Protein AF-A0A7J4GTA5-F1 (afdb_monomer)

Secondary structure (DSSP, 8-state):
--------------------HHHHHHHHHHHHHHHHHHHTSTTTTTTTTT----S---STTSSS-SSSSS--TTS-GGGEETTEE-TT-----TTSS-----

Structure (mmCIF, N/CA/C/O backbone):
data_AF-A0A7J4GTA5-F1
#
_entry.id   AF-A0A7J4GTA5-F1
#
loop_
_atom_site.group_PDB
_atom_site.id
_atom_site.type_symbol
_atom_site.label_atom_id
_atom_site.label_alt_id
_atom_site.label_comp_id
_atom_site.label_asym_id
_atom_site.label_entity_id
_atom_site.label_seq_id
_atom_site.pdbx_PDB_ins_code
_atom_site.Cartn_x
_atom_site.Cartn_y
_atom_site.Cartn_z
_atom_site.occupancy
_atom_site.B_iso_or_equiv
_atom_site.auth_seq_id
_atom_site.auth_comp_id
_atom_site.auth_asym_id
_atom_site.auth_atom_id
_atom_site.pdbx_PDB_model_num
ATOM 1 N N . MET A 1 1 ? -43.932 36.746 85.236 1.00 37.91 1 MET A N 1
ATOM 2 C CA . MET A 1 1 ? -42.648 36.510 84.548 1.00 37.91 1 MET A CA 1
ATOM 3 C C . MET A 1 1 ? -42.788 35.155 83.883 1.00 37.91 1 MET A C 1
ATOM 5 O O . MET A 1 1 ? -42.878 34.177 84.609 1.00 37.91 1 MET A O 1
ATOM 9 N N . SER A 1 2 ? -42.994 35.125 82.566 1.00 45.19 2 SER A N 1
ATOM 10 C CA . SER A 1 2 ? -43.173 33.887 81.795 1.00 45.19 2 SER A CA 1
ATOM 11 C C . SER A 1 2 ? -41.865 33.626 81.071 1.00 45.19 2 SER A C 1
ATOM 13 O O . SER A 1 2 ? -41.332 34.545 80.455 1.00 45.19 2 SER A O 1
ATOM 15 N N . SER A 1 3 ? -41.332 32.426 81.250 1.00 49.41 3 SER A N 1
ATOM 16 C CA . SER A 1 3 ? -40.053 31.987 80.712 1.00 49.41 3 SER A CA 1
ATOM 17 C C . SER A 1 3 ? -40.144 31.821 79.199 1.00 49.41 3 SER A C 1
ATOM 19 O O . SER A 1 3 ? -41.010 31.105 78.703 1.00 49.41 3 SER A O 1
ATOM 21 N N . ASP A 1 4 ? -39.256 32.498 78.478 1.00 54.19 4 ASP A N 1
ATOM 22 C CA . ASP A 1 4 ? -39.028 32.274 77.055 1.00 54.19 4 ASP A CA 1
ATOM 23 C C . ASP A 1 4 ? -38.169 31.010 76.889 1.00 54.19 4 ASP A C 1
ATOM 25 O O . ASP A 1 4 ? -36.952 31.029 77.086 1.00 54.19 4 ASP A O 1
ATOM 29 N N . GLU A 1 5 ? -38.806 29.892 76.545 1.00 60.53 5 GLU A N 1
ATOM 30 C CA . GLU A 1 5 ? -38.123 28.665 76.132 1.00 60.53 5 GLU A CA 1
ATOM 31 C C . GLU A 1 5 ? -37.658 28.860 74.671 1.00 60.53 5 GLU A C 1
ATOM 33 O O . GLU A 1 5 ? -38.442 28.780 73.724 1.00 60.53 5 GLU A O 1
ATOM 38 N N . ASN A 1 6 ? -36.379 29.182 74.463 1.00 58.16 6 ASN A N 1
ATOM 39 C CA . ASN A 1 6 ? -35.774 29.269 73.133 1.00 58.16 6 ASN A CA 1
ATOM 40 C C . ASN A 1 6 ? -35.590 27.854 72.556 1.00 58.16 6 ASN A C 1
ATOM 42 O O . ASN A 1 6 ? -34.548 27.226 72.744 1.00 58.16 6 ASN A O 1
ATOM 46 N N . GLU A 1 7 ? -36.608 27.337 71.8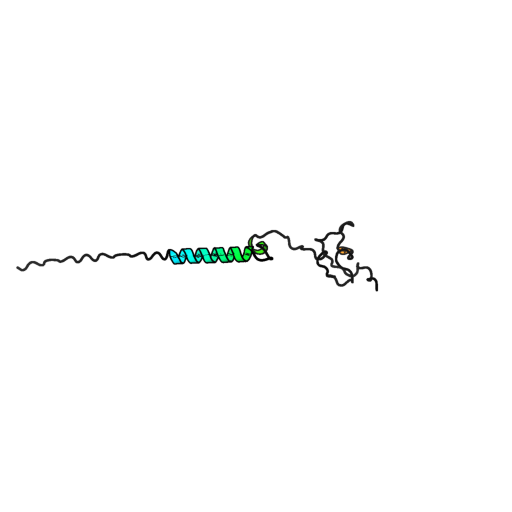69 1.00 62.78 7 GLU A N 1
ATOM 47 C CA . GLU A 1 7 ? -36.510 26.076 71.133 1.00 62.78 7 GLU A CA 1
ATOM 48 C C . GLU A 1 7 ? -35.617 26.280 69.899 1.00 62.78 7 GLU A C 1
ATOM 50 O O . GLU A 1 7 ? -36.040 26.732 68.832 1.00 62.78 7 GLU A O 1
ATOM 55 N N . LYS A 1 8 ? -34.321 26.012 70.075 1.00 60.09 8 LYS A N 1
ATOM 56 C CA . LYS A 1 8 ? -33.318 26.051 69.012 1.00 60.09 8 LYS A CA 1
ATOM 57 C C . LYS A 1 8 ? -33.589 24.907 68.036 1.00 60.09 8 LYS A C 1
ATOM 59 O O . LYS A 1 8 ? -33.176 23.774 68.261 1.00 60.09 8 LYS A O 1
ATOM 64 N N . THR A 1 9 ? -34.276 25.216 66.945 1.00 66.38 9 THR A N 1
ATOM 65 C CA . THR A 1 9 ? -34.488 24.284 65.837 1.00 66.38 9 THR A CA 1
ATOM 66 C C . THR A 1 9 ? -33.162 24.057 65.108 1.00 66.38 9 THR A C 1
ATOM 68 O O . THR A 1 9 ? -32.638 24.931 64.418 1.00 66.38 9 THR A O 1
ATOM 71 N N . GLU A 1 10 ? -32.561 22.885 65.308 1.00 64.56 10 GLU A N 1
ATOM 72 C CA . GLU A 1 10 ? -31.362 22.473 64.583 1.00 64.56 10 GLU A CA 1
ATOM 73 C C . GLU A 1 10 ? -31.777 21.877 63.236 1.00 64.56 10 GLU A C 1
ATOM 75 O O . GLU A 1 10 ? -32.354 20.794 63.157 1.00 64.56 10 GLU A O 1
ATOM 80 N N . ILE A 1 11 ? -31.524 22.619 62.159 1.00 72.81 11 ILE A N 1
ATOM 81 C CA . ILE A 1 11 ? -31.784 22.156 60.796 1.00 72.81 11 ILE A CA 1
ATOM 82 C C . ILE A 1 11 ? -30.601 21.285 60.373 1.00 72.81 11 ILE A C 1
ATOM 84 O O . ILE A 1 11 ? -29.541 21.792 60.005 1.00 72.81 11 ILE A O 1
ATOM 88 N N . THR A 1 12 ? -30.771 19.966 60.424 1.00 66.62 12 THR A N 1
ATOM 89 C CA . THR A 1 12 ? -29.772 19.025 59.909 1.00 66.62 12 THR A CA 1
ATOM 90 C C . THR A 1 12 ? -29.878 18.963 58.386 1.00 66.62 12 THR A C 1
ATOM 92 O O . THR A 1 12 ? -30.836 18.423 57.835 1.00 66.62 12 THR A O 1
ATOM 95 N N . VAL A 1 13 ? -28.898 19.528 57.681 1.00 73.44 13 VAL A N 1
ATOM 96 C CA . VAL A 1 13 ? -28.820 19.424 56.218 1.00 73.44 13 VAL A CA 1
ATOM 97 C C . VAL A 1 13 ? -28.225 18.064 55.860 1.00 73.44 13 VAL A C 1
ATOM 99 O O . VAL A 1 13 ? -27.022 17.847 55.998 1.00 73.44 13 VAL A O 1
ATOM 102 N N . ILE A 1 14 ? -29.067 17.139 55.402 1.00 73.06 14 ILE A N 1
ATOM 103 C CA . ILE A 1 14 ? -28.620 15.855 54.854 1.00 73.06 14 ILE A CA 1
ATOM 104 C C . ILE A 1 14 ? -28.187 16.099 53.404 1.00 73.06 14 ILE A C 1
ATOM 106 O O . ILE A 1 14 ? -29.019 16.332 52.529 1.00 73.06 14 ILE A O 1
ATOM 110 N N . VAL A 1 15 ? -26.878 16.081 53.147 1.00 72.44 15 VAL A N 1
ATOM 111 C CA . VAL A 1 15 ? -26.328 16.157 51.786 1.00 72.44 15 VAL A CA 1
ATOM 112 C C . VAL A 1 15 ? -26.260 14.742 51.212 1.00 72.44 15 VAL A C 1
ATOM 114 O O . VAL A 1 15 ? -25.340 13.983 51.513 1.00 72.44 15 VAL A O 1
ATOM 117 N N . GLU A 1 16 ? -27.235 14.371 50.384 1.00 64.81 16 GLU A N 1
ATOM 118 C CA . GLU A 1 16 ? -27.205 13.109 49.641 1.00 64.81 16 GLU A CA 1
ATOM 119 C C . GLU A 1 16 ? -26.357 13.264 48.366 1.00 64.81 16 GLU A C 1
ATOM 121 O O . GLU A 1 16 ? -26.760 13.917 47.403 1.00 64.81 16 GLU A O 1
ATOM 126 N N . ASN A 1 17 ? -25.167 12.655 48.328 1.00 64.12 17 ASN A N 1
ATOM 127 C CA . ASN A 1 17 ? -24.381 12.560 47.096 1.00 64.12 17 ASN A CA 1
ATOM 128 C C . ASN A 1 17 ? -24.930 11.414 46.230 1.00 64.12 17 ASN A C 1
ATOM 130 O O . ASN A 1 17 ? -24.596 10.246 46.437 1.00 64.12 17 ASN A O 1
ATOM 134 N N . LYS A 1 18 ? -25.801 11.745 45.270 1.00 64.06 18 LYS A N 1
ATOM 135 C CA . LYS A 1 18 ? -26.331 10.800 44.278 1.00 64.06 18 LYS A CA 1
ATOM 136 C C . LYS A 1 18 ? -25.212 10.365 43.323 1.00 64.06 18 LYS A C 1
ATOM 138 O O . LYS A 1 18 ? -25.018 10.955 42.262 1.00 64.06 18 LYS A O 1
ATOM 143 N N . SER A 1 19 ? -24.472 9.319 43.692 1.00 67.25 19 SER A N 1
ATOM 144 C CA . SER A 1 19 ? -23.462 8.731 42.814 1.00 67.25 19 SER A CA 1
ATOM 145 C C . SER A 1 19 ? -24.146 7.910 41.714 1.00 67.25 19 SER A C 1
ATOM 147 O O . SER A 1 19 ? -24.717 6.842 41.929 1.00 67.25 19 SER A O 1
ATOM 149 N N . ASN A 1 20 ? -24.102 8.426 40.486 1.00 66.81 20 ASN A N 1
ATOM 150 C CA . ASN A 1 20 ? -24.644 7.763 39.298 1.00 66.81 20 ASN A CA 1
ATOM 151 C C . ASN A 1 20 ? -23.686 6.661 38.804 1.00 66.81 20 ASN A C 1
ATOM 153 O O . ASN A 1 20 ? -23.310 6.645 37.633 1.00 66.81 20 ASN A O 1
ATOM 157 N N . GLY A 1 21 ? -23.251 5.759 39.693 1.00 63.47 21 GLY A N 1
ATOM 158 C CA . GLY A 1 21 ? -22.212 4.755 39.410 1.00 63.47 21 GLY A CA 1
ATOM 159 C C . GLY A 1 21 ? -22.506 3.902 38.170 1.00 63.47 21 GLY A C 1
ATOM 160 O O . GLY A 1 21 ? -21.602 3.600 37.393 1.00 63.47 21 GLY A O 1
ATOM 161 N N . ASN A 1 22 ? -23.787 3.624 37.914 1.00 64.69 22 ASN A N 1
ATOM 162 C CA . ASN A 1 22 ? -24.235 2.881 36.735 1.00 64.69 22 ASN A CA 1
ATOM 163 C C . ASN A 1 22 ? -24.056 3.684 35.434 1.00 64.69 22 ASN A C 1
ATOM 165 O O . ASN A 1 22 ? -23.722 3.111 34.404 1.00 64.69 22 ASN A O 1
ATOM 169 N N . ALA A 1 23 ? -24.238 5.008 35.470 1.00 67.75 23 ALA A N 1
ATOM 170 C CA . ALA A 1 23 ? -24.089 5.865 34.293 1.00 67.75 23 ALA A CA 1
ATOM 171 C C . ALA A 1 23 ? -22.619 5.991 33.863 1.00 67.75 23 ALA A C 1
ATOM 173 O O . ALA A 1 23 ? -22.324 5.983 32.670 1.00 67.75 23 ALA A O 1
ATOM 174 N N . LEU A 1 24 ? -21.695 6.038 34.829 1.00 74.31 24 LEU A N 1
ATOM 175 C CA . LEU A 1 24 ? -20.257 6.039 34.557 1.00 74.31 24 LEU A CA 1
ATOM 176 C C . LEU A 1 24 ? -19.810 4.712 33.925 1.00 74.31 24 LEU A C 1
ATOM 178 O O . LEU A 1 24 ? -19.091 4.716 32.930 1.00 74.31 24 LEU A O 1
ATOM 182 N N . ALA A 1 25 ? -20.279 3.583 34.466 1.00 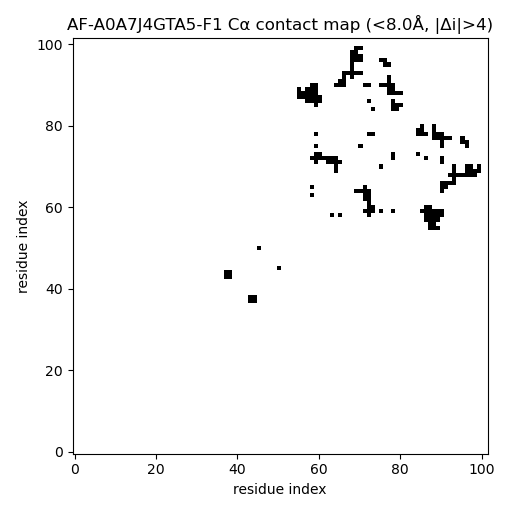77.00 25 ALA A N 1
ATOM 183 C CA . ALA A 1 25 ? -19.965 2.258 33.933 1.00 77.00 25 ALA A CA 1
ATOM 184 C C . ALA A 1 25 ? -20.483 2.073 32.496 1.00 77.00 25 ALA A C 1
ATOM 186 O O . ALA A 1 25 ? -19.761 1.558 31.645 1.00 77.00 25 ALA A O 1
ATOM 187 N N . ILE A 1 26 ? -21.699 2.550 32.207 1.00 82.00 26 ILE A N 1
ATOM 188 C CA . ILE A 1 26 ? -22.275 2.531 30.855 1.00 82.00 26 ILE A CA 1
ATOM 189 C C . ILE A 1 26 ? -21.444 3.393 29.898 1.00 82.00 26 ILE A C 1
ATOM 191 O O . ILE A 1 26 ? -21.122 2.943 28.802 1.00 82.00 26 ILE A O 1
ATOM 195 N N . GLY A 1 27 ? -21.046 4.600 30.312 1.00 83.62 27 GLY A N 1
ATOM 196 C CA . GLY A 1 27 ? -20.211 5.478 29.487 1.00 83.62 27 GLY A CA 1
ATOM 197 C C . GLY A 1 27 ? -18.865 4.846 29.120 1.00 83.62 27 GLY A C 1
ATOM 198 O O . GLY A 1 27 ? -18.451 4.897 27.963 1.00 83.62 27 GLY A O 1
ATOM 199 N N . ILE A 1 28 ? -18.216 4.183 30.082 1.00 86.81 28 ILE A N 1
ATOM 200 C CA . ILE A 1 28 ? -16.952 3.470 29.851 1.00 86.81 28 ILE A CA 1
ATOM 201 C C . ILE A 1 28 ? -17.165 2.272 28.917 1.00 86.81 28 ILE A C 1
ATOM 203 O O . ILE A 1 28 ? -16.388 2.080 27.985 1.00 86.81 28 ILE A O 1
ATOM 207 N N . ALA A 1 29 ? -18.228 1.490 29.120 1.00 88.00 29 ALA A N 1
ATOM 208 C CA . ALA A 1 29 ? -18.535 0.341 28.272 1.00 88.00 29 ALA A CA 1
ATOM 209 C C . ALA A 1 29 ? -18.790 0.745 26.810 1.00 88.00 29 ALA A C 1
ATOM 211 O O . ALA A 1 29 ? -18.303 0.077 25.901 1.00 88.00 29 ALA A O 1
ATOM 212 N N . ILE A 1 30 ? -19.494 1.858 26.580 1.00 90.31 30 ILE A N 1
ATOM 213 C CA . ILE A 1 30 ? -19.742 2.392 25.233 1.00 90.31 30 ILE A CA 1
ATOM 214 C C . ILE A 1 30 ? -18.430 2.838 24.579 1.00 90.31 30 ILE A C 1
ATOM 216 O O . ILE A 1 30 ? -18.168 2.470 23.439 1.00 90.31 30 ILE A O 1
ATOM 220 N N . MET A 1 31 ? -17.578 3.571 25.302 1.00 87.38 31 MET A N 1
ATOM 221 C CA . MET A 1 31 ? -16.254 3.974 24.807 1.00 87.38 31 MET A CA 1
ATOM 222 C C . MET A 1 31 ? -15.402 2.769 24.395 1.00 87.38 31 MET A C 1
ATOM 224 O O . MET A 1 31 ? -14.838 2.756 23.305 1.00 87.38 31 MET A O 1
ATOM 228 N N . LEU A 1 32 ? -15.345 1.732 25.234 1.00 88.25 32 LEU A N 1
ATOM 229 C CA . LEU A 1 32 ? -14.581 0.521 24.934 1.00 88.25 32 LEU A CA 1
ATOM 230 C C . LEU A 1 32 ? -15.158 -0.244 23.739 1.00 88.25 32 LEU A C 1
ATOM 232 O O . LEU A 1 32 ? -14.397 -0.711 22.899 1.00 88.25 32 LEU A O 1
ATOM 236 N N . ALA A 1 33 ? -16.484 -0.338 23.626 1.00 88.25 33 ALA A N 1
ATOM 237 C CA . ALA A 1 33 ? -17.132 -0.992 22.493 1.00 88.25 33 ALA A CA 1
ATOM 238 C C . ALA A 1 33 ? -16.856 -0.267 21.166 1.00 88.25 33 ALA A C 1
ATOM 240 O O . ALA A 1 33 ? -16.596 -0.926 20.163 1.00 88.25 33 ALA A O 1
ATOM 241 N N . LEU A 1 34 ? -16.856 1.071 21.164 1.00 85.19 34 LEU A N 1
ATOM 242 C CA . LEU A 1 34 ? -16.509 1.868 19.983 1.00 85.19 34 LEU A CA 1
ATOM 243 C C . LEU A 1 34 ? -15.046 1.670 19.578 1.00 85.19 34 LEU A C 1
ATOM 245 O O . LEU A 1 34 ? -14.760 1.503 18.398 1.00 85.19 34 LEU A O 1
ATOM 249 N N . ILE A 1 35 ? -14.131 1.620 20.549 1.00 83.00 35 ILE A N 1
ATOM 250 C CA . ILE A 1 35 ? -12.715 1.337 20.286 1.00 83.00 35 ILE A CA 1
ATOM 251 C C . ILE A 1 35 ? -12.551 -0.066 19.687 1.00 83.00 35 ILE A C 1
ATOM 253 O O . ILE A 1 35 ? -11.869 -0.223 18.681 1.00 83.00 35 ILE A O 1
ATOM 257 N N . ILE A 1 36 ? -13.208 -1.080 20.257 1.00 84.06 36 ILE A N 1
ATOM 258 C CA . ILE A 1 36 ? -13.154 -2.459 19.746 1.00 84.06 36 ILE A CA 1
ATOM 259 C C . ILE A 1 36 ? -13.730 -2.547 18.327 1.00 84.06 36 ILE A C 1
ATOM 261 O O . ILE A 1 36 ? -13.165 -3.237 17.484 1.00 84.06 36 ILE A O 1
ATOM 265 N N . PHE A 1 37 ? -14.827 -1.840 18.052 1.00 83.19 37 PHE A N 1
ATOM 266 C CA . PHE A 1 37 ? -15.444 -1.798 16.726 1.00 83.19 37 PHE A CA 1
ATOM 267 C C . PHE A 1 37 ? -14.499 -1.210 15.669 1.00 83.19 37 PHE A C 1
ATOM 269 O O . PHE A 1 37 ? -14.356 -1.779 14.590 1.00 83.19 37 PHE A O 1
ATOM 276 N N . VAL A 1 38 ? -13.800 -0.122 16.003 1.00 78.81 38 VAL A 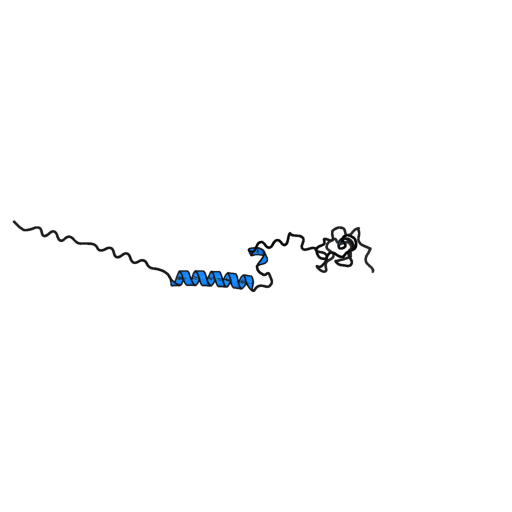N 1
ATOM 277 C CA . VAL A 1 38 ? -12.780 0.475 15.127 1.00 78.81 38 VAL A CA 1
ATOM 278 C C . VAL A 1 38 ? -11.635 -0.511 14.870 1.00 78.81 38 VAL A C 1
ATOM 280 O O . VAL A 1 38 ? -11.240 -0.696 13.728 1.00 78.81 38 VAL A O 1
ATOM 283 N N . VAL A 1 39 ? -11.151 -1.207 15.904 1.00 73.69 39 VAL A N 1
ATOM 284 C CA . VAL A 1 39 ? -10.045 -2.181 15.783 1.00 73.69 39 VAL A CA 1
ATOM 285 C C . VAL A 1 39 ? -10.419 -3.411 14.941 1.00 73.69 39 VAL A C 1
ATOM 287 O O . VAL A 1 39 ? -9.543 -4.010 14.327 1.00 73.69 39 VAL A O 1
ATOM 290 N N . ALA A 1 40 ? -11.691 -3.817 14.927 1.00 75.38 40 ALA A N 1
ATOM 291 C CA . ALA A 1 40 ? -12.161 -5.007 14.210 1.00 75.38 40 ALA A CA 1
ATOM 292 C C . ALA A 1 40 ? -12.524 -4.760 12.730 1.00 75.38 40 ALA A C 1
ATOM 294 O O . ALA A 1 40 ?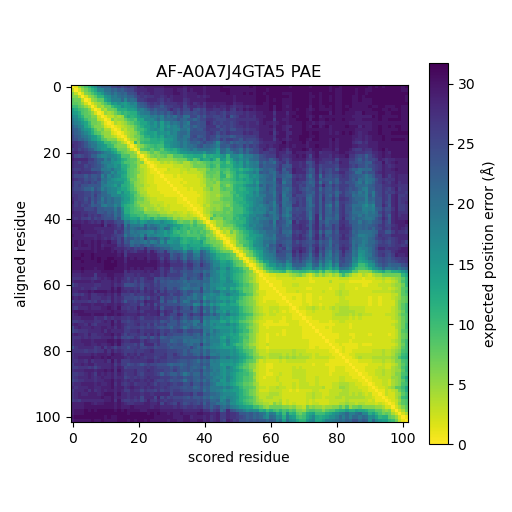 -12.929 -5.701 12.050 1.00 75.38 40 ALA A O 1
ATOM 295 N N . SER A 1 41 ? -12.431 -3.517 12.252 1.00 75.75 41 SER A N 1
ATOM 296 C CA . SER A 1 41 ? -12.684 -3.149 10.852 1.00 75.75 41 SER A CA 1
ATOM 297 C C . SER A 1 41 ? -11.423 -3.389 10.000 1.00 75.75 41 SER A C 1
ATOM 299 O O . SER A 1 41 ? -10.319 -3.240 10.522 1.00 75.75 41 SER A O 1
ATOM 301 N N . ASP A 1 42 ? -11.565 -3.735 8.712 1.00 61.44 42 ASP A N 1
ATOM 302 C CA . ASP A 1 42 ? -10.438 -3.997 7.783 1.00 61.44 42 ASP A CA 1
ATOM 303 C C . ASP A 1 42 ? -9.425 -2.831 7.699 1.00 61.44 42 ASP A C 1
ATOM 305 O O . ASP A 1 42 ? -8.238 -3.067 7.504 1.00 61.44 42 ASP A O 1
ATOM 309 N N . ASP A 1 43 ? -9.861 -1.591 7.956 1.00 65.00 43 ASP A N 1
ATOM 310 C CA . ASP A 1 43 ? -9.015 -0.381 7.969 1.00 65.00 43 ASP A CA 1
ATOM 311 C C . ASP A 1 43 ? -8.159 -0.199 9.250 1.00 65.00 43 ASP A C 1
ATOM 313 O O . ASP A 1 43 ? -7.393 0.762 9.378 1.00 65.00 43 ASP A O 1
ATOM 317 N N . GLY A 1 44 ? -8.256 -1.117 10.219 1.00 63.94 44 GLY A N 1
ATOM 318 C CA . GLY A 1 44 ? -7.389 -1.178 11.398 1.00 63.94 44 GLY A CA 1
ATOM 319 C C . GLY A 1 44 ? -7.319 0.105 12.247 1.00 63.94 44 GLY A C 1
ATOM 320 O O . GLY A 1 44 ? -8.224 0.935 12.293 1.00 63.94 44 GLY A O 1
ATOM 321 N N . VAL A 1 45 ? -6.219 0.257 12.995 1.00 65.81 45 VAL A N 1
ATOM 322 C CA . VAL A 1 45 ? -5.983 1.385 13.926 1.00 65.81 45 VAL A CA 1
ATOM 323 C C . VAL A 1 45 ? -5.058 2.461 13.343 1.00 65.81 45 VAL A C 1
ATOM 325 O O . VAL A 1 45 ? -4.629 3.357 14.076 1.00 65.81 45 VAL A O 1
ATOM 328 N N . GLY A 1 46 ? -4.714 2.366 12.052 1.00 62.31 46 GLY A N 1
ATOM 329 C CA . GLY A 1 46 ? -3.640 3.142 11.413 1.00 62.31 46 GLY A CA 1
ATOM 330 C C . GLY A 1 46 ? -3.795 4.654 11.591 1.00 62.31 46 GLY A C 1
ATOM 331 O O . GLY A 1 46 ? -2.850 5.337 11.986 1.00 62.31 46 GLY A O 1
ATOM 332 N N . GLY A 1 47 ? -5.024 5.164 11.463 1.00 64.44 47 GLY A N 1
ATOM 333 C CA . GLY A 1 47 ? -5.338 6.580 11.686 1.00 64.44 47 GLY A CA 1
ATOM 334 C C . GLY A 1 47 ? -5.276 7.050 13.149 1.00 64.44 47 GLY A C 1
ATOM 335 O O . GLY A 1 47 ? -5.216 8.252 13.396 1.00 64.44 47 GLY A O 1
ATOM 336 N N . LEU A 1 48 ? -5.281 6.136 14.129 1.00 62.53 48 LEU A N 1
ATOM 337 C CA . LEU A 1 48 ? -5.257 6.455 15.564 1.00 62.53 48 LEU A CA 1
ATOM 338 C C . LEU A 1 48 ? -3.853 6.354 16.177 1.00 62.53 48 LEU A C 1
ATOM 340 O O . LEU A 1 48 ? -3.547 7.086 17.118 1.00 62.53 48 LEU A O 1
ATOM 344 N N . LEU A 1 49 ? -3.006 5.453 15.670 1.00 63.75 49 LEU A N 1
ATOM 345 C CA . LEU A 1 49 ? -1.672 5.207 16.228 1.00 63.75 49 LEU A CA 1
ATOM 346 C C . LEU A 1 49 ? -0.542 5.979 15.551 1.00 63.75 49 LEU A C 1
ATOM 348 O O . LEU A 1 49 ? 0.609 5.739 15.904 1.00 63.75 49 LEU A O 1
ATOM 352 N N . GLY A 1 50 ? -0.839 6.901 14.626 1.00 60.41 50 GLY A N 1
ATOM 353 C CA . GLY A 1 50 ? 0.197 7.704 13.968 1.00 60.41 50 GLY A CA 1
ATOM 354 C C . GLY A 1 50 ? 1.344 6.831 13.459 1.00 60.41 50 GLY A C 1
ATOM 355 O O . GLY A 1 50 ? 2.511 7.178 13.640 1.00 60.41 50 GLY A O 1
ATOM 356 N N . GLY A 1 51 ? 0.991 5.652 12.933 1.00 53.00 51 GLY A N 1
ATOM 357 C CA . GLY A 1 51 ? 1.932 4.759 12.288 1.00 53.00 51 GLY A CA 1
ATOM 358 C C . GLY A 1 51 ? 2.454 5.491 11.070 1.00 53.00 51 GLY A C 1
ATOM 359 O O . GLY A 1 51 ? 1.682 5.901 10.210 1.00 53.00 51 GLY A O 1
ATOM 360 N N . SER A 1 52 ? 3.750 5.748 11.077 1.00 58.03 52 SER A N 1
ATOM 361 C CA . SER A 1 52 ? 4.484 6.379 10.000 1.00 58.03 52 SER A CA 1
ATOM 362 C C . SER A 1 52 ? 4.518 5.482 8.762 1.00 58.03 52 SER A C 1
ATOM 364 O O . SER A 1 52 ? 5.591 5.014 8.398 1.00 58.03 52 SER A O 1
ATOM 366 N N . ASP A 1 53 ? 3.392 5.301 8.083 1.00 57.44 53 ASP A N 1
ATOM 367 C CA . ASP A 1 53 ? 3.435 5.081 6.643 1.00 57.44 53 ASP A CA 1
ATOM 368 C C . ASP A 1 53 ? 3.583 6.480 6.053 1.00 57.44 53 ASP A C 1
ATOM 370 O O . ASP A 1 53 ? 2.639 7.222 5.779 1.00 57.44 53 ASP A O 1
ATOM 374 N N . SER A 1 54 ? 4.837 6.931 6.060 1.00 51.28 54 SER A N 1
ATOM 375 C CA . SER A 1 54 ? 5.301 8.071 5.284 1.00 51.28 54 SER A CA 1
ATOM 376 C C . SER A 1 54 ? 4.657 7.981 3.911 1.00 51.28 54 SER A C 1
ATOM 378 O O . SER A 1 54 ? 4.979 7.038 3.205 1.00 51.28 54 SER A O 1
ATOM 380 N N . GLY A 1 55 ? 3.748 8.915 3.602 1.00 53.28 55 GLY A N 1
ATOM 381 C CA . GLY A 1 55 ? 2.860 8.938 2.434 1.00 53.28 55 GLY A CA 1
ATOM 382 C C . GLY A 1 55 ? 3.550 8.787 1.082 1.00 53.28 55 GLY A C 1
ATOM 383 O O . GLY A 1 55 ? 3.623 9.732 0.305 1.00 53.28 55 GLY A O 1
ATOM 384 N N . LEU A 1 56 ? 4.024 7.579 0.842 1.00 55.34 56 LEU A N 1
ATOM 385 C CA . LEU A 1 56 ? 4.558 6.993 -0.366 1.00 55.34 56 LEU A CA 1
ATOM 386 C C . LEU A 1 56 ? 4.063 5.543 -0.347 1.00 55.34 56 LEU A C 1
ATOM 388 O O . LEU A 1 56 ? 4.850 4.610 -0.454 1.00 55.34 56 LEU A O 1
ATOM 392 N N . GLU A 1 57 ? 2.760 5.344 -0.127 1.00 67.06 57 GLU A N 1
ATOM 393 C CA . GLU A 1 57 ? 2.152 4.125 -0.644 1.00 67.06 57 GLU A CA 1
ATOM 394 C C . GLU A 1 57 ? 2.285 4.283 -2.158 1.00 67.06 57 GLU A C 1
ATOM 396 O O . GLU A 1 57 ? 1.623 5.124 -2.772 1.00 67.06 57 GLU A O 1
ATOM 401 N N . GLY A 1 58 ? 3.322 3.647 -2.696 1.00 81.81 58 GLY A N 1
ATOM 402 C CA . GLY A 1 58 ? 3.643 3.711 -4.104 1.00 81.81 58 GLY A CA 1
ATOM 403 C C . GLY A 1 58 ? 2.467 3.230 -4.936 1.00 81.81 58 GLY A C 1
ATOM 404 O O . GLY A 1 58 ? 1.688 2.389 -4.493 1.00 81.81 58 GLY A O 1
ATOM 405 N N . ASN A 1 59 ? 2.336 3.774 -6.136 1.00 91.12 59 ASN A N 1
ATOM 406 C CA . ASN A 1 59 ? 1.284 3.378 -7.067 1.00 91.12 59 ASN A CA 1
ATOM 407 C C . ASN A 1 59 ? 1.738 2.236 -7.998 1.00 91.12 59 ASN A C 1
ATOM 409 O O . ASN A 1 59 ? 0.920 1.583 -8.618 1.00 91.12 59 ASN A O 1
ATOM 413 N N . CYS A 1 60 ? 3.023 1.878 -7.958 1.00 93.50 60 CYS A N 1
ATOM 414 C CA . CYS A 1 60 ? 3.631 0.813 -8.753 1.00 93.50 60 CYS A CA 1
ATOM 415 C C . CYS A 1 60 ? 3.157 -0.624 -8.460 1.00 93.50 60 CYS A C 1
ATOM 417 O O . CYS A 1 60 ? 3.784 -1.564 -8.955 1.00 93.50 60 CYS A O 1
ATOM 419 N N . ALA A 1 61 ? 2.151 -0.831 -7.609 1.00 92.38 61 ALA A N 1
ATOM 420 C CA . ALA A 1 61 ? 1.603 -2.147 -7.269 1.00 92.38 61 ALA A CA 1
ATOM 421 C C . ALA A 1 61 ? 0.068 -2.139 -7.101 1.00 92.38 61 ALA A C 1
ATOM 423 O O . ALA A 1 61 ? -0.483 -3.040 -6.454 1.00 92.38 61 ALA A O 1
ATOM 424 N N . ASP A 1 62 ? -0.617 -1.116 -7.620 1.00 91.81 62 ASP A N 1
ATOM 425 C CA . ASP A 1 62 ? -2.060 -0.922 -7.464 1.00 91.81 62 ASP A CA 1
ATOM 426 C C . ASP A 1 62 ? -2.901 -1.434 -8.651 1.00 91.81 62 ASP A C 1
ATOM 428 O O . ASP A 1 62 ? -4.133 -1.504 -8.542 1.00 91.81 62 ASP A O 1
ATOM 432 N N . GLY A 1 63 ? -2.268 -1.889 -9.738 1.00 91.00 63 GLY A N 1
ATOM 433 C CA . GLY A 1 63 ? -2.966 -2.416 -10.912 1.00 91.00 63 GLY A CA 1
ATOM 434 C C . GLY A 1 63 ? -3.419 -1.352 -11.914 1.00 91.00 63 GLY A C 1
ATOM 435 O O . GLY A 1 63 ? -4.233 -1.675 -12.790 1.00 91.00 63 GLY A O 1
ATOM 436 N N . ILE A 1 64 ? -3.005 -0.092 -11.755 1.00 92.25 64 ILE A N 1
ATOM 437 C CA . ILE A 1 64 ? -3.483 1.064 -12.520 1.00 92.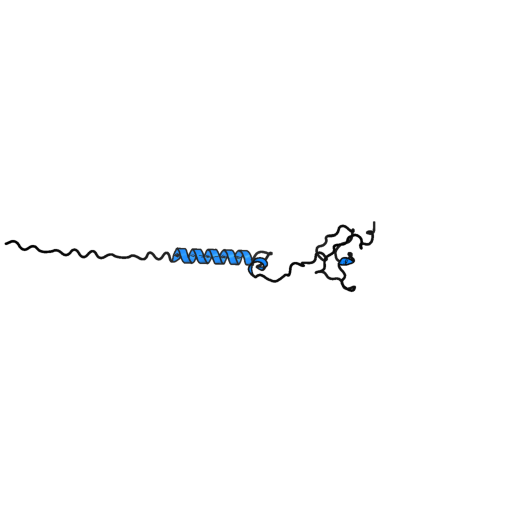25 64 ILE A CA 1
ATOM 438 C C . ILE A 1 64 ? -2.294 1.751 -13.199 1.00 92.25 64 ILE A C 1
ATOM 440 O O . ILE A 1 64 ? -1.245 1.918 -12.606 1.00 92.25 64 ILE A O 1
ATOM 444 N N . ASP A 1 65 ? -2.481 2.197 -14.442 1.00 92.50 65 ASP A N 1
ATOM 445 C CA . ASP A 1 65 ? -1.565 3.137 -15.100 1.00 92.50 65 ASP A CA 1
ATOM 446 C C . ASP A 1 65 ? -1.838 4.545 -14.549 1.00 92.50 65 ASP A C 1
ATOM 448 O O . ASP A 1 65 ? -2.813 5.212 -14.931 1.00 92.50 65 ASP A O 1
ATOM 452 N N . ASN A 1 66 ? -1.029 4.969 -13.580 1.00 90.88 66 ASN A N 1
ATOM 453 C CA . ASN A 1 66 ? -1.246 6.224 -12.868 1.00 90.88 66 ASN A CA 1
ATOM 454 C C . ASN A 1 66 ? 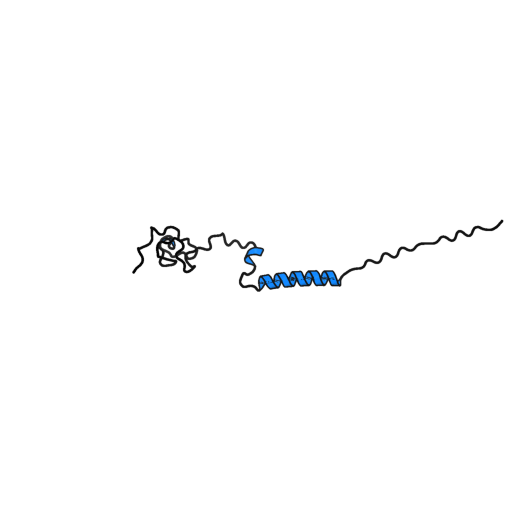-0.660 7.461 -13.570 1.00 90.88 66 ASN A C 1
ATOM 456 O O . ASN A 1 66 ? -0.902 8.584 -13.107 1.00 90.88 66 ASN A O 1
ATOM 460 N N . ASP A 1 67 ? 0.057 7.298 -14.684 1.00 91.88 67 ASP A N 1
ATOM 461 C CA . ASP A 1 67 ? 0.645 8.408 -15.440 1.00 91.88 67 ASP A CA 1
ATOM 462 C C . ASP A 1 67 ? 0.130 8.541 -16.889 1.00 91.88 67 ASP A C 1
ATOM 464 O O . ASP A 1 67 ? 0.338 9.577 -17.538 1.00 91.88 67 ASP A O 1
ATOM 468 N N . GLY A 1 68 ? -0.656 7.564 -17.341 1.00 90.12 68 GLY A N 1
ATOM 469 C CA . GLY A 1 68 ? -1.358 7.533 -18.614 1.00 90.12 68 GLY A CA 1
ATOM 470 C C . GLY A 1 68 ? -0.473 7.206 -19.816 1.00 90.12 68 GLY A C 1
ATOM 471 O O . GLY A 1 68 ? -0.855 7.571 -20.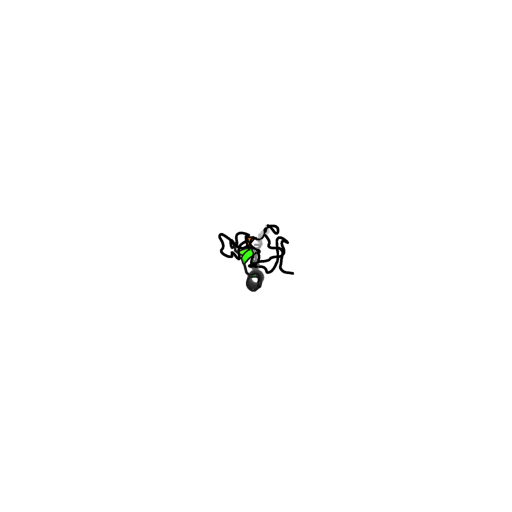938 1.00 90.12 68 GLY A O 1
ATOM 472 N N . GLY A 1 69 ? 0.703 6.605 -19.612 1.00 89.38 69 GLY A N 1
ATOM 473 C CA . GLY A 1 69 ? 1.631 6.212 -20.675 1.00 89.38 69 GLY A CA 1
ATOM 474 C C . GLY A 1 69 ? 1.293 4.884 -21.361 1.00 89.38 69 GLY A C 1
ATOM 475 O O . GLY A 1 69 ? 1.737 4.631 -22.489 1.00 89.38 69 GLY A O 1
ATOM 476 N N . GLY A 1 70 ? 0.394 4.096 -20.768 1.00 90.44 70 GLY A N 1
ATOM 477 C CA . GLY A 1 70 ? -0.102 2.832 -21.298 1.00 90.44 70 GLY A CA 1
ATOM 478 C C . GLY A 1 70 ? 0.552 1.591 -20.697 1.00 90.44 70 GLY A C 1
ATOM 479 O O . GLY A 1 70 ? 0.208 0.486 -21.132 1.00 90.44 70 GLY A O 1
ATOM 480 N N . GLN A 1 71 ? 1.450 1.741 -19.726 1.00 91.88 71 GLN A N 1
ATOM 481 C CA . GLN A 1 71 ? 1.927 0.649 -18.885 1.00 91.88 71 GLN A CA 1
ATOM 482 C C . GLN A 1 71 ? 1.572 0.899 -17.420 1.00 91.88 71 GLN A C 1
ATOM 484 O O . GLN A 1 71 ? 1.153 1.984 -17.049 1.00 91.88 71 GLN A O 1
ATOM 489 N N . ALA A 1 72 ? 1.625 -0.158 -16.617 1.00 92.69 72 ALA A N 1
ATOM 490 C CA . ALA A 1 72 ? 1.291 -0.094 -15.204 1.00 92.69 72 ALA A CA 1
ATOM 491 C C . ALA A 1 72 ? 2.223 -1.011 -14.414 1.00 92.69 72 ALA A C 1
ATOM 493 O O . ALA A 1 72 ? 2.663 -2.058 -14.911 1.00 92.69 72 ALA A O 1
ATOM 494 N N . ASP A 1 73 ? 2.477 -0.656 -13.160 1.00 92.56 73 ASP A N 1
ATOM 495 C CA . ASP A 1 73 ? 3.139 -1.512 -12.176 1.00 92.56 73 ASP A CA 1
ATOM 496 C C . ASP A 1 73 ? 4.498 -2.082 -12.654 1.00 92.56 73 ASP A C 1
ATOM 498 O O . ASP A 1 73 ? 5.477 -1.375 -12.857 1.00 92.56 73 ASP A O 1
ATOM 502 N N . GLN A 1 74 ? 4.604 -3.407 -12.808 1.00 93.19 74 GLN A N 1
ATOM 503 C CA . GLN A 1 74 ? 5.829 -4.101 -13.217 1.00 93.19 74 GLN A CA 1
ATOM 504 C C . GLN A 1 74 ? 6.178 -3.901 -14.690 1.00 93.19 74 GLN A C 1
ATOM 506 O O . GLN A 1 74 ? 7.319 -4.188 -15.072 1.00 93.19 74 GLN A O 1
ATOM 511 N N . ASP A 1 75 ? 5.212 -3.469 -15.496 1.00 92.44 75 ASP A N 1
ATOM 512 C CA . ASP A 1 75 ? 5.416 -3.179 -16.908 1.00 92.44 75 ASP A CA 1
ATOM 513 C C . ASP A 1 75 ? 5.923 -1.736 -17.103 1.00 92.44 75 ASP A C 1
ATOM 515 O O . ASP A 1 75 ? 6.633 -1.470 -18.076 1.00 92.44 75 ASP A O 1
ATOM 519 N N . ASP A 1 76 ? 5.657 -0.832 -16.152 1.00 92.56 76 ASP A N 1
ATOM 520 C CA . ASP A 1 76 ? 6.088 0.569 -16.189 1.00 92.56 76 ASP A CA 1
ATOM 521 C C . ASP A 1 76 ? 7.593 0.739 -15.825 1.00 92.56 76 ASP A C 1
ATOM 523 O O . ASP A 1 76 ? 8.063 0.214 -14.805 1.00 92.56 76 ASP A O 1
ATOM 527 N N . PRO A 1 77 ? 8.408 1.463 -16.625 1.00 92.19 77 PRO A N 1
ATOM 528 C CA . PRO A 1 77 ? 9.827 1.682 -16.347 1.00 92.19 77 PRO A CA 1
ATOM 529 C C . PRO A 1 77 ? 10.122 2.577 -15.130 1.00 92.19 77 PRO A C 1
ATOM 531 O O . PRO A 1 77 ? 11.192 2.427 -14.530 1.00 92.19 77 PRO A O 1
ATOM 534 N N . ASP A 1 78 ? 9.230 3.497 -14.755 1.00 91.38 78 ASP A N 1
ATOM 535 C CA . ASP A 1 78 ? 9.358 4.358 -13.569 1.00 91.38 78 ASP A CA 1
ATOM 536 C C . ASP A 1 78 ? 9.259 3.542 -12.271 1.00 91.38 78 ASP A C 1
ATOM 538 O O . ASP A 1 78 ? 9.858 3.908 -11.253 1.00 91.38 78 ASP A O 1
ATOM 542 N N . CYS A 1 79 ? 8.628 2.367 -12.318 1.00 93.50 79 CYS A N 1
ATOM 543 C CA . CYS A 1 79 ? 8.557 1.443 -11.191 1.00 93.50 79 CYS A CA 1
ATOM 544 C C . CYS A 1 79 ? 9.858 0.673 -10.919 1.00 93.50 79 CYS A C 1
ATOM 546 O O . CYS A 1 79 ? 9.918 -0.158 -10.007 1.00 93.50 79 CYS A O 1
ATOM 548 N N . TYR A 1 80 ? 10.940 0.967 -11.650 1.00 93.12 80 TYR A N 1
ATOM 549 C CA . TYR A 1 80 ? 12.254 0.363 -11.445 1.00 93.12 80 TYR A CA 1
ATOM 550 C C . TYR A 1 80 ? 13.285 1.372 -10.936 1.00 93.12 80 TYR A C 1
ATOM 552 O O . TYR A 1 80 ? 13.746 2.268 -11.641 1.00 93.12 80 TYR A O 1
ATOM 560 N N . VAL A 1 81 ? 13.795 1.134 -9.727 1.00 89.94 81 VAL A N 1
ATOM 561 C CA . VAL A 1 81 ? 14.896 1.910 -9.149 1.00 89.94 81 VAL A CA 1
ATOM 562 C C . VAL A 1 81 ? 16.200 1.139 -9.325 1.00 89.94 81 VAL A C 1
ATOM 564 O O . VAL A 1 81 ? 16.396 0.059 -8.768 1.00 89.94 81 VAL A O 1
ATOM 567 N N . GLN A 1 82 ? 17.129 1.699 -10.107 1.00 90.44 82 GLN A N 1
ATOM 568 C CA . GLN A 1 82 ? 18.416 1.055 -10.423 1.00 90.44 82 GLN A CA 1
ATOM 569 C C . GLN A 1 82 ? 18.244 -0.358 -11.024 1.00 90.44 82 GLN A C 1
ATOM 571 O O . GLN A 1 82 ? 19.051 -1.251 -10.767 1.00 90.44 82 GLN A O 1
ATOM 576 N N . GLY A 1 83 ? 17.176 -0.566 -11.802 1.00 90.12 83 GLY A N 1
ATOM 577 C CA . GLY A 1 83 ? 16.864 -1.846 -12.445 1.00 90.12 83 GLY A CA 1
ATOM 578 C C . GLY A 1 83 ? 16.214 -2.890 -11.534 1.00 90.12 83 GLY A C 1
ATOM 579 O O . GLY A 1 83 ? 16.042 -4.027 -11.962 1.00 90.12 83 GLY A O 1
ATOM 580 N N . ASN A 1 84 ? 15.847 -2.531 -10.301 1.00 94.12 84 ASN A N 1
ATOM 581 C CA . ASN A 1 84 ? 15.057 -3.387 -9.420 1.00 94.12 84 ASN A CA 1
ATOM 582 C C . ASN A 1 84 ? 13.650 -2.812 -9.301 1.00 94.12 84 ASN A C 1
ATOM 584 O O . ASN A 1 84 ? 13.505 -1.620 -9.029 1.00 94.12 84 ASN A O 1
ATOM 588 N N . TYR A 1 85 ? 12.643 -3.662 -9.485 1.00 92.25 85 TYR A N 1
ATOM 589 C CA . TYR A 1 85 ? 11.250 -3.281 -9.294 1.00 92.25 85 TYR A CA 1
ATOM 590 C C . TYR A 1 85 ? 11.019 -2.837 -7.844 1.00 92.25 85 TYR A C 1
ATOM 592 O O . TYR A 1 85 ? 11.438 -3.522 -6.904 1.00 92.25 85 TYR A O 1
ATOM 600 N N . ASN A 1 86 ? 10.378 -1.684 -7.686 1.00 92.25 86 ASN A N 1
ATOM 601 C CA . ASN A 1 86 ? 10.038 -1.083 -6.411 1.00 92.25 86 ASN A CA 1
ATOM 602 C C . ASN A 1 86 ? 8.507 -0.949 -6.304 1.00 92.25 86 ASN A C 1
ATOM 604 O O . ASN A 1 86 ? 7.959 -0.007 -6.873 1.00 92.25 86 ASN A O 1
ATOM 608 N N . PRO A 1 87 ? 7.816 -1.838 -5.566 1.00 89.94 87 PRO A N 1
ATOM 609 C CA . PRO A 1 87 ? 6.362 -1.752 -5.397 1.00 89.94 87 PRO A CA 1
ATOM 610 C C . PRO A 1 87 ? 5.929 -0.510 -4.603 1.00 89.94 87 PRO A C 1
ATOM 612 O O . PRO A 1 87 ? 4.801 -0.061 -4.734 1.00 89.94 87 PRO A O 1
ATOM 615 N N . GLU A 1 88 ? 6.833 0.077 -3.815 1.00 90.88 88 GLU A N 1
ATOM 616 C CA . GLU A 1 88 ? 6.619 1.341 -3.095 1.00 90.88 88 GLU A CA 1
ATOM 617 C C . GLU A 1 88 ? 7.030 2.560 -3.956 1.00 90.88 88 GLU A C 1
ATOM 619 O O . GLU A 1 88 ? 7.179 3.675 -3.457 1.00 90.88 88 GLU A O 1
ATOM 624 N N . GLY A 1 89 ? 7.297 2.346 -5.250 1.00 88.75 89 GLY A N 1
ATOM 625 C CA . GLY A 1 89 ? 7.680 3.371 -6.220 1.00 88.75 89 GLY A CA 1
ATOM 626 C C . GLY A 1 89 ? 6.502 4.204 -6.722 1.00 88.75 89 GLY A C 1
ATOM 627 O O . GLY A 1 89 ? 5.346 3.927 -6.415 1.00 88.75 89 GLY A O 1
ATOM 628 N N . THR A 1 90 ? 6.799 5.242 -7.504 1.00 90.56 90 THR A N 1
ATOM 629 C CA . THR A 1 90 ? 5.768 6.063 -8.147 1.00 90.56 90 THR A CA 1
ATOM 630 C C . THR A 1 90 ? 6.011 6.132 -9.648 1.00 90.56 90 THR A C 1
ATOM 632 O O . THR A 1 90 ? 7.065 6.625 -10.048 1.00 90.56 90 THR A O 1
ATOM 635 N N . GLU A 1 91 ? 5.048 5.696 -10.454 1.00 90.69 91 GLU A N 1
ATOM 636 C CA . GLU A 1 91 ? 4.990 5.985 -11.891 1.00 90.69 91 GLU A CA 1
ATOM 637 C C . GLU A 1 91 ? 4.403 7.389 -12.095 1.00 90.69 91 GLU A C 1
ATOM 639 O O . GLU A 1 91 ? 3.428 7.784 -11.442 1.00 90.69 91 GLU A O 1
ATOM 644 N N . SER A 1 92 ? 5.088 8.244 -12.855 1.00 91.12 92 SER A N 1
ATOM 645 C CA . SER A 1 92 ? 4.746 9.675 -12.945 1.00 91.12 92 SER A CA 1
ATOM 646 C C . SER A 1 92 ? 5.047 10.302 -14.303 1.00 91.12 92 SER A C 1
ATOM 648 O O . SER A 1 92 ? 4.812 11.503 -14.485 1.00 91.12 92 SER A O 1
ATOM 650 N N . ASN A 1 93 ? 5.603 9.551 -15.247 1.00 89.56 93 ASN A N 1
ATOM 651 C CA . ASN A 1 93 ? 6.041 10.051 -16.533 1.00 89.56 93 ASN A CA 1
ATOM 652 C C . ASN A 1 93 ? 5.698 9.094 -17.679 1.00 89.56 93 ASN A C 1
ATOM 654 O O . ASN A 1 93 ? 6.601 8.547 -18.303 1.00 89.56 93 ASN A O 1
ATOM 658 N N . GLY A 1 94 ? 4.450 9.126 -18.143 1.00 88.19 94 GLY A N 1
ATOM 659 C CA . GLY A 1 94 ? 3.992 8.290 -19.260 1.00 88.19 94 GLY A CA 1
ATOM 660 C C . GLY A 1 94 ? 4.630 8.564 -20.631 1.00 88.19 94 GLY A C 1
ATOM 661 O O . GLY A 1 94 ? 4.197 8.035 -21.648 1.00 88.19 94 GLY A O 1
ATOM 662 N N . ASN A 1 95 ? 5.653 9.425 -20.722 1.00 89.38 95 ASN A N 1
ATOM 663 C CA . ASN A 1 95 ? 6.480 9.549 -21.929 1.00 89.38 95 ASN A CA 1
ATOM 664 C C . ASN A 1 95 ? 7.687 8.601 -21.923 1.00 89.38 95 ASN A C 1
ATOM 666 O O . ASN A 1 95 ? 8.350 8.466 -22.956 1.00 89.38 95 ASN A O 1
ATOM 670 N N . ASN A 1 96 ? 8.052 8.045 -20.762 1.00 88.31 96 ASN A N 1
ATOM 671 C CA . ASN A 1 96 ? 9.082 7.011 -20.668 1.00 88.31 96 ASN A CA 1
ATOM 672 C C . ASN A 1 96 ? 8.533 5.641 -21.103 1.00 88.31 96 ASN A C 1
ATOM 674 O O . ASN A 1 96 ? 9.324 4.720 -21.318 1.00 88.31 96 ASN A O 1
ATOM 678 N N . ASP A 1 97 ? 7.215 5.554 -21.262 1.00 88.44 97 ASP A N 1
ATOM 679 C CA . ASP A 1 97 ? 6.515 4.327 -21.527 1.00 88.44 97 ASP A CA 1
ATOM 680 C C . ASP A 1 97 ? 6.725 3.852 -22.964 1.00 88.44 97 ASP A C 1
ATOM 682 O O . ASP A 1 97 ? 6.477 4.580 -23.938 1.00 88.44 97 ASP A O 1
ATOM 686 N N . PRO A 1 98 ? 7.195 2.609 -23.143 1.00 83.75 98 PRO A N 1
ATOM 687 C CA . PRO A 1 98 ? 6.984 1.867 -24.364 1.00 83.75 98 PRO A CA 1
ATOM 688 C C . PRO A 1 98 ? 5.542 2.010 -24.852 1.00 83.75 98 PRO A C 1
ATOM 690 O O . PRO A 1 98 ? 4.596 1.706 -24.134 1.00 83.75 98 PRO A O 1
ATOM 693 N N . LEU A 1 99 ? 5.377 2.411 -26.117 1.00 72.94 99 LEU A N 1
ATOM 694 C CA . LEU A 1 99 ? 4.077 2.359 -26.782 1.00 72.94 99 LEU A CA 1
ATOM 695 C C . LEU A 1 99 ? 3.537 0.932 -26.645 1.00 72.94 99 LEU A C 1
ATOM 697 O O . LEU A 1 99 ? 4.121 0.007 -27.221 1.00 72.94 99 LEU A O 1
ATOM 701 N N . GLY A 1 100 ? 2.473 0.784 -25.851 1.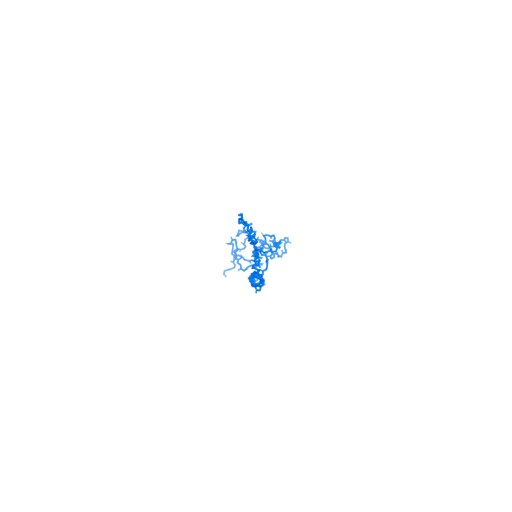00 57.97 100 GLY A N 1
ATOM 702 C CA . GLY A 1 100 ? 1.896 -0.504 -25.493 1.00 57.97 100 GLY A CA 1
ATOM 703 C C . GLY A 1 100 ? 1.703 -1.406 -26.711 1.00 57.97 100 GLY A C 1
ATOM 704 O O . GLY A 1 100 ? 1.399 -0.946 -27.820 1.00 57.97 100 GLY A O 1
ATOM 705 N N . ALA A 1 101 ? 1.916 -2.707 -26.513 1.00 52.38 101 ALA A N 1
ATOM 706 C CA . ALA A 1 101 ? 1.590 -3.693 -27.533 1.00 52.38 101 ALA A CA 1
ATOM 707 C C . ALA A 1 101 ? 0.093 -3.572 -27.913 1.00 52.38 101 ALA A C 1
ATOM 709 O O . ALA A 1 101 ? -0.728 -3.316 -27.032 1.00 52.38 101 ALA A O 1
ATOM 710 N N . PRO A 1 102 ? -0.252 -3.708 -29.208 1.00 50.81 102 PRO A N 1
ATOM 711 C CA . PRO A 1 102 ? -1.617 -3.523 -29.707 1.00 50.81 102 PRO A CA 1
ATOM 712 C C . PRO A 1 102 ? -2.639 -4.493 -29.105 1.00 50.81 102 PRO A C 1
ATOM 714 O O . PRO A 1 102 ? -2.249 -5.630 -28.751 1.00 50.81 102 PRO A O 1
#

Foldseek 3Di:
DDDDPPPPDDDDDDDDDPPPVVVVVVVVVVVVVVVVVQCPDPVHCCVPPVPPPPPQQEQLQVPDPPQPLADGRPQAPQCADVNHGNSSTYDHDSVSHDPDDD

Sequence (102 aa):
MSSDENEKTEITVIVENKSNGNALAIGIAIMLALIIFVVASDDGVGGLLGGSDSGLEGNCADGIDNDGGGQADQDDPDCYVQGNYNPEGTESNGNNDPLGAP

Radius of gyration: 35.28 Å; Cα contacts (8 Å, |Δi|>4): 100; chains: 1; b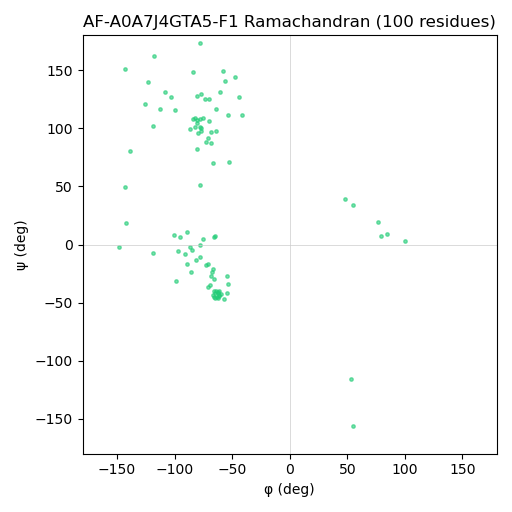ounding box: 62×42×114 Å

pLDDT: mean 76.94, std 14.71, range [37.91, 94.12]

Solvent-accessible surface area (backbone atoms only — not comparable to full-atom values): 6482 Å² total; per-residue (Å²): 140,82,84,85,78,81,80,78,81,79,82,80,81,81,82,80,82,83,75,60,63,68,59,55,53,49,54,52,51,51,53,51,50,54,52,51,53,47,55,73,37,95,77,42,54,52,91,78,67,71,60,82,73,68,94,51,82,25,49,16,67,71,83,45,52,79,45,72,26,64,40,35,21,90,71,26,66,59,14,36,61,94,84,38,80,31,56,62,23,59,48,75,56,34,81,75,38,65,79,55,84,131

Mean predicted aligned error: 17.91 Å